Protein AF-A0A8T2AW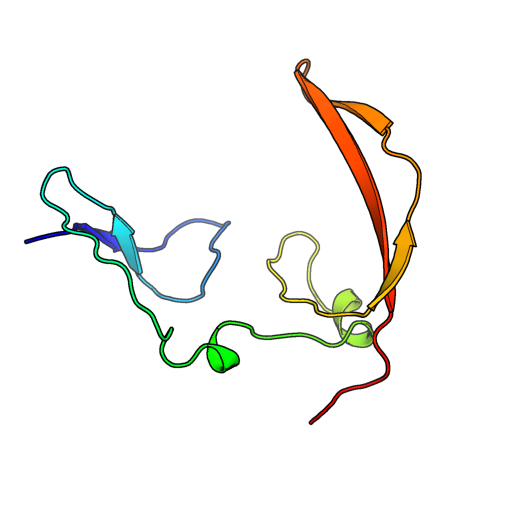P5-F1 (afdb_monomer_lite)

pLDDT: mean 87.0, std 10.98, range [41.44, 97.38]

Foldseek 3Di:
DQWDKDAPDDPDDPDPDRIDIGGDPNHDDDDDPDDPPPVVPFPEDDPVCPVVDDPDDDHDHDFDFPDKDDWDWDADPNRIDIDIDTDGDDDDDDD

Structure (mmCIF, N/CA/C/O backbone):
data_AF-A0A8T2AWP5-F1
#
_entry.id   AF-A0A8T2AWP5-F1
#
loop_
_atom_site.group_PDB
_atom_site.id
_atom_site.type_symbol
_atom_site.label_atom_id
_atom_site.label_alt_id
_atom_site.label_comp_id
_atom_site.label_asym_id
_atom_site.label_entity_id
_atom_site.label_seq_id
_atom_site.pdbx_PDB_ins_code
_atom_site.Cartn_x
_atom_site.Cartn_y
_atom_site.Cartn_z
_atom_site.occupancy
_atom_site.B_iso_or_equiv
_atom_site.auth_seq_id
_atom_site.auth_comp_id
_atom_site.auth_asym_id
_atom_site.auth_atom_id
_atom_site.pdbx_PDB_model_num
ATOM 1 N N . MET A 1 1 ? 23.391 10.648 -14.704 1.00 63.75 1 MET A N 1
ATOM 2 C CA . MET A 1 1 ? 22.356 9.638 -14.386 1.00 63.75 1 MET A CA 1
ATOM 3 C C . MET A 1 1 ? 21.362 10.296 -13.437 1.00 63.75 1 MET A C 1
ATOM 5 O O . MET A 1 1 ? 21.802 10.855 -12.440 1.00 63.75 1 MET A O 1
ATOM 9 N N . ASN A 1 2 ? 20.070 10.314 -13.773 1.00 87.06 2 ASN A N 1
ATOM 10 C CA . ASN A 1 2 ? 19.059 11.136 -13.082 1.00 87.06 2 ASN A CA 1
ATOM 11 C C . ASN A 1 2 ? 18.278 10.370 -12.006 1.00 87.06 2 ASN A C 1
ATOM 13 O O . ASN A 1 2 ? 17.235 10.832 -11.572 1.00 87.06 2 ASN A O 1
ATOM 17 N N . PHE A 1 3 ? 18.732 9.184 -11.613 1.00 94.88 3 PHE A N 1
ATOM 18 C CA . PHE A 1 3 ? 18.207 8.392 -10.501 1.00 94.88 3 PHE A CA 1
ATOM 19 C C . PHE A 1 3 ? 19.217 7.290 -10.166 1.00 94.88 3 PHE A C 1
ATOM 21 O O . PHE A 1 3 ? 20.151 7.046 -10.934 1.00 94.88 3 PHE A O 1
ATOM 28 N N . LYS A 1 4 ? 19.029 6.603 -9.037 1.00 94.56 4 LYS A N 1
ATOM 29 C CA . LYS A 1 4 ? 19.792 5.396 -8.692 1.00 94.56 4 LYS A CA 1
ATOM 30 C C . LYS A 1 4 ? 18.911 4.161 -8.785 1.00 94.56 4 LYS A C 1
ATOM 32 O O . LYS A 1 4 ? 17.749 4.198 -8.391 1.00 94.56 4 LYS A O 1
ATOM 37 N N . LEU A 1 5 ? 19.487 3.065 -9.265 1.00 93.88 5 LEU A N 1
ATOM 38 C CA . LEU A 1 5 ? 18.868 1.747 -9.235 1.00 93.88 5 LEU A CA 1
ATOM 39 C C . LEU A 1 5 ? 19.451 0.952 -8.069 1.00 93.88 5 LEU A C 1
ATOM 41 O O . LEU A 1 5 ? 20.644 1.041 -7.776 1.00 93.88 5 LEU A O 1
ATOM 45 N N . SER A 1 6 ? 18.630 0.161 -7.394 1.00 91.62 6 SER A N 1
ATOM 46 C CA . SER A 1 6 ? 19.125 -0.817 -6.428 1.00 91.62 6 SER A CA 1
ATOM 47 C C . SER A 1 6 ? 18.292 -2.086 -6.479 1.00 91.62 6 SER A C 1
ATOM 49 O O . SER A 1 6 ? 17.112 -2.020 -6.834 1.00 91.62 6 SER A O 1
ATOM 51 N N . PRO A 1 7 ? 18.865 -3.234 -6.097 1.00 92.69 7 PRO A N 1
ATOM 52 C CA . PRO A 1 7 ? 18.092 -4.454 -5.962 1.00 92.69 7 PRO A CA 1
ATOM 53 C C . PRO A 1 7 ? 16.918 -4.288 -4.987 1.00 92.69 7 PRO A C 1
ATOM 55 O O . PRO A 1 7 ? 17.014 -3.615 -3.953 1.00 92.69 7 PRO A O 1
ATOM 58 N N . ASN A 1 8 ? 15.798 -4.917 -5.319 1.00 90.38 8 ASN A N 1
ATOM 59 C CA . ASN A 1 8 ? 14.595 -4.944 -4.501 1.00 90.38 8 ASN A CA 1
ATOM 60 C C . ASN A 1 8 ? 14.615 -6.174 -3.576 1.00 90.38 8 ASN A C 1
ATOM 62 O O . ASN A 1 8 ? 13.952 -7.186 -3.825 1.00 90.38 8 ASN A O 1
ATOM 66 N N . PHE A 1 9 ? 15.435 -6.090 -2.526 1.00 83.50 9 PHE A N 1
ATOM 67 C CA . PHE A 1 9 ? 15.550 -7.104 -1.474 1.00 83.50 9 PHE A CA 1
ATOM 68 C C . PHE A 1 9 ? 14.636 -6.810 -0.273 1.00 83.50 9 PHE A C 1
ATOM 70 O O . PHE A 1 9 ? 14.159 -5.687 -0.102 1.00 83.50 9 PHE A O 1
ATOM 77 N N . GLY A 1 10 ? 14.452 -7.815 0.588 1.00 81.19 10 GLY A N 1
ATOM 78 C CA . GLY A 1 10 ? 13.685 -7.729 1.835 1.00 81.19 10 GLY A CA 1
ATOM 79 C C . GLY A 1 10 ? 12.312 -8.402 1.764 1.00 81.19 10 GLY A C 1
ATOM 80 O O . GLY A 1 10 ? 11.811 -8.717 0.686 1.00 81.19 10 GLY A O 1
ATOM 81 N N . SER A 1 11 ? 11.709 -8.627 2.935 1.00 77.00 11 SER A N 1
ATOM 82 C CA . SER A 1 11 ? 10.414 -9.316 3.069 1.00 77.00 11 SER A CA 1
ATOM 83 C C . SER A 1 11 ? 9.213 -8.436 2.711 1.00 77.00 11 SER A C 1
ATOM 85 O O . SER A 1 11 ? 8.140 -8.956 2.427 1.00 77.00 11 SER A O 1
ATOM 87 N N . TYR A 1 12 ? 9.389 -7.110 2.699 1.00 80.00 12 TYR A N 1
ATOM 88 C CA . TYR A 1 12 ? 8.340 -6.146 2.374 1.00 80.00 12 TYR A CA 1
ATOM 89 C C . TYR A 1 12 ? 8.643 -5.474 1.037 1.00 80.00 12 TYR A C 1
ATOM 91 O O . TYR A 1 12 ? 9.442 -4.540 0.967 1.00 80.00 12 TYR A O 1
ATOM 99 N N . ARG A 1 13 ? 8.015 -5.969 -0.031 1.00 82.88 13 ARG A N 1
ATOM 100 C CA . ARG A 1 13 ? 8.159 -5.434 -1.388 1.00 82.88 13 ARG A CA 1
ATOM 101 C C . ARG A 1 13 ? 6.780 -5.159 -1.963 1.00 82.88 13 ARG A C 1
ATOM 103 O O . ARG A 1 13 ? 5.972 -6.074 -2.058 1.00 82.88 13 ARG A O 1
ATOM 110 N N . ALA A 1 14 ? 6.543 -3.910 -2.351 1.00 74.94 14 ALA A N 1
ATOM 111 C CA . ALA A 1 14 ? 5.279 -3.495 -2.956 1.00 74.94 14 ALA A CA 1
ATOM 112 C C . ALA A 1 14 ? 5.092 -4.056 -4.377 1.00 74.94 14 ALA A C 1
ATOM 114 O O . ALA A 1 14 ? 3.970 -4.169 -4.848 1.00 74.94 14 ALA A O 1
ATOM 115 N N . THR A 1 15 ? 6.182 -4.416 -5.064 1.00 79.62 15 THR A N 1
ATOM 116 C CA . THR A 1 15 ? 6.140 -5.031 -6.396 1.00 79.62 15 THR A CA 1
ATOM 117 C C . THR A 1 15 ? 7.086 -6.226 -6.467 1.00 79.62 15 THR A C 1
ATOM 119 O O . THR A 1 15 ? 8.084 -6.296 -5.742 1.00 79.62 15 THR A O 1
ATOM 122 N N . GLY A 1 16 ? 6.794 -7.159 -7.377 1.00 81.38 16 GLY A N 1
ATOM 123 C CA . GLY A 1 16 ? 7.670 -8.294 -7.685 1.00 81.38 16 GLY A CA 1
ATOM 124 C C . GLY A 1 16 ? 8.903 -7.931 -8.522 1.00 81.38 16 GLY A C 1
ATOM 125 O O . GLY A 1 16 ? 9.710 -8.805 -8.819 1.00 81.38 16 GLY A O 1
ATOM 126 N N . HIS A 1 17 ? 9.064 -6.663 -8.916 1.00 87.81 17 HIS A N 1
ATOM 127 C CA . HIS A 1 17 ? 10.173 -6.234 -9.762 1.00 87.81 17 HIS A CA 1
ATOM 128 C C . HIS A 1 17 ? 11.511 -6.362 -9.020 1.00 87.81 17 HIS A C 1
ATOM 130 O O . HIS A 1 17 ? 11.620 -5.978 -7.855 1.00 87.81 17 HIS A O 1
ATOM 136 N N . SER A 1 18 ? 12.552 -6.855 -9.696 1.00 91.88 18 SER A N 1
ATOM 137 C CA . SER A 1 18 ? 13.863 -7.150 -9.089 1.00 91.88 18 SER A CA 1
ATOM 138 C C . SER A 1 18 ? 14.639 -5.915 -8.621 1.00 91.88 18 SER A C 1
ATOM 140 O O . SER A 1 18 ? 15.623 -6.044 -7.895 1.00 91.88 18 SER A O 1
ATOM 142 N N . PHE A 1 19 ? 14.201 -4.717 -9.010 1.00 92.50 19 PHE A N 1
ATOM 143 C CA . PHE A 1 19 ? 14.868 -3.451 -8.711 1.00 92.50 19 PHE A CA 1
ATOM 144 C C . PH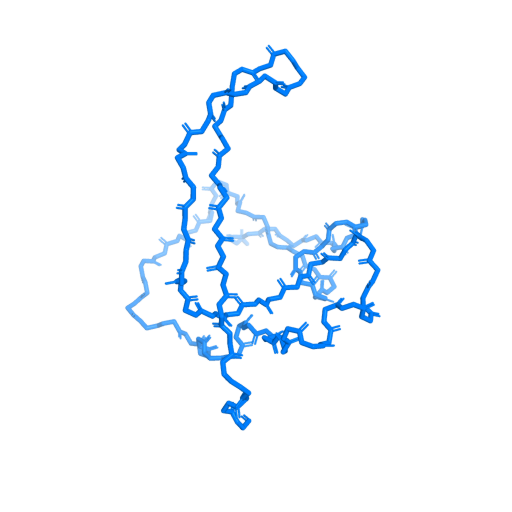E A 1 19 ? 13.891 -2.366 -8.269 1.00 92.50 19 PHE A C 1
ATOM 146 O O . PHE A 1 19 ? 12.726 -2.374 -8.664 1.00 92.50 19 PHE A O 1
ATOM 153 N N . LYS A 1 20 ? 14.405 -1.399 -7.511 1.00 91.94 20 LYS A N 1
ATOM 154 C CA . LYS A 1 20 ? 13.723 -0.165 -7.110 1.00 91.94 20 LYS A CA 1
ATOM 155 C C . LYS A 1 20 ? 14.553 1.059 -7.488 1.00 91.94 20 LYS A C 1
ATOM 157 O O . LYS A 1 20 ? 15.781 0.983 -7.565 1.00 91.94 20 LYS A O 1
ATOM 162 N N . ILE A 1 21 ? 13.866 2.175 -7.713 1.00 92.94 21 ILE A N 1
ATOM 163 C CA . ILE A 1 21 ? 14.471 3.458 -8.076 1.00 92.94 21 ILE A CA 1
ATOM 164 C C . ILE A 1 21 ? 14.538 4.355 -6.839 1.00 92.94 21 ILE A C 1
ATOM 166 O O . ILE A 1 21 ? 13.580 4.438 -6.074 1.00 92.94 21 ILE A O 1
ATOM 170 N N . PHE A 1 22 ? 15.659 5.052 -6.673 1.00 92.19 22 PHE A N 1
ATOM 171 C CA . PHE A 1 22 ? 15.825 6.127 -5.703 1.00 92.19 22 PHE A CA 1
ATOM 172 C C . PHE A 1 22 ? 16.004 7.456 -6.425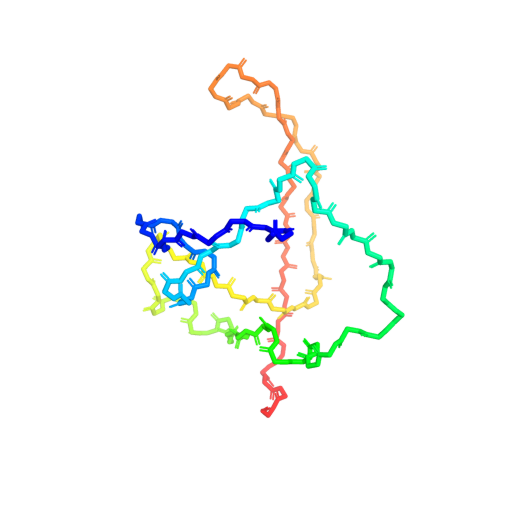 1.00 92.19 22 PHE A C 1
ATOM 174 O O . PHE A 1 22 ? 16.851 7.575 -7.318 1.00 92.19 22 PHE A O 1
ATOM 181 N N . LEU A 1 23 ? 15.235 8.458 -6.000 1.00 95.06 23 LEU A N 1
ATOM 182 C CA . LEU A 1 23 ? 15.428 9.829 -6.450 1.00 95.06 23 LEU A CA 1
ATOM 183 C C . LEU A 1 23 ? 16.713 10.381 -5.821 1.00 95.06 23 LEU A C 1
ATOM 185 O O . LEU A 1 23 ? 16.981 10.194 -4.634 1.00 95.06 23 LEU A O 1
ATOM 189 N N . THR A 1 24 ? 17.526 11.032 -6.639 1.00 94.06 24 THR A N 1
ATOM 190 C CA . THR A 1 24 ? 18.713 11.779 -6.237 1.00 94.06 24 THR A CA 1
ATOM 191 C C . THR A 1 24 ? 18.417 13.271 -6.295 1.00 94.06 24 THR A C 1
ATOM 193 O O . THR A 1 24 ? 17.424 13.698 -6.876 1.00 94.06 24 THR A O 1
ATOM 196 N N . TRP A 1 25 ? 19.314 14.087 -5.743 1.00 93.12 25 TRP A N 1
ATOM 197 C CA . TRP A 1 25 ? 19.218 15.549 -5.844 1.00 93.12 25 TRP A CA 1
ATOM 198 C C . TRP A 1 25 ? 19.152 16.046 -7.303 1.00 93.12 25 TRP A C 1
ATOM 200 O O . TRP A 1 25 ? 18.590 17.098 -7.573 1.00 93.12 25 TRP A O 1
ATOM 210 N N . SER A 1 26 ? 19.708 15.276 -8.243 1.00 94.75 26 SER A N 1
ATOM 211 C CA . SER A 1 26 ? 19.692 15.541 -9.685 1.00 94.75 26 SER A CA 1
ATOM 212 C C . SER A 1 26 ? 18.490 14.938 -10.428 1.00 94.75 26 SER A C 1
ATOM 214 O O . SER A 1 26 ? 18.425 15.029 -11.655 1.00 94.75 26 SER A O 1
ATOM 216 N N . THR A 1 27 ? 17.561 14.269 -9.735 1.00 96.44 27 THR A N 1
ATOM 217 C CA . THR A 1 27 ? 16.379 13.696 -10.383 1.00 96.44 27 THR A CA 1
ATOM 218 C C . THR A 1 27 ? 15.396 14.787 -10.774 1.00 96.44 27 THR A C 1
ATOM 220 O O . THR A 1 27 ? 14.944 15.565 -9.941 1.00 96.44 27 THR A O 1
ATOM 223 N N . ILE A 1 28 ? 15.019 14.799 -12.051 1.00 93.62 28 ILE A N 1
ATOM 224 C CA . ILE A 1 28 ? 14.005 15.700 -12.592 1.00 93.62 28 ILE A CA 1
ATOM 225 C C . ILE A 1 28 ? 12.680 14.942 -12.660 1.00 93.62 28 ILE A C 1
ATOM 227 O O . ILE A 1 28 ? 12.599 13.891 -13.296 1.00 93.62 28 ILE A O 1
ATOM 231 N N . VAL A 1 29 ? 11.645 15.496 -12.035 1.00 92.62 29 VAL A N 1
ATOM 232 C CA . VAL A 1 29 ? 10.270 14.986 -12.081 1.00 92.62 29 VAL A CA 1
ATOM 233 C C . VAL A 1 29 ? 9.413 16.002 -12.827 1.00 92.62 29 VAL A C 1
ATOM 235 O O . VAL A 1 29 ? 9.551 17.205 -12.610 1.00 92.62 29 VAL A O 1
ATOM 238 N N . LYS A 1 30 ? 8.545 15.530 -13.724 1.00 91.81 30 LYS A N 1
ATOM 239 C CA . LYS A 1 30 ? 7.593 16.366 -14.462 1.00 91.81 30 LYS A CA 1
ATOM 240 C C . LYS A 1 30 ? 6.174 15.832 -14.263 1.00 91.81 30 LYS A C 1
ATOM 242 O O . LYS A 1 30 ? 6.024 14.613 -14.152 1.00 91.81 30 LYS A O 1
ATOM 247 N N . PRO A 1 31 ? 5.154 16.705 -14.242 1.00 91.06 31 PRO A N 1
ATOM 248 C CA . PRO A 1 31 ? 3.764 16.276 -14.321 1.00 91.06 31 PRO A CA 1
ATOM 249 C C . PRO A 1 31 ? 3.522 15.423 -15.568 1.00 91.06 31 PRO A C 1
ATOM 251 O O . PRO A 1 31 ? 4.175 15.604 -16.598 1.00 91.06 31 PRO A O 1
ATOM 254 N N . CYS A 1 32 ? 2.592 14.484 -15.458 1.00 86.69 32 CYS A N 1
ATOM 255 C CA . CYS A 1 32 ? 2.191 13.597 -16.537 1.00 86.69 32 CYS A 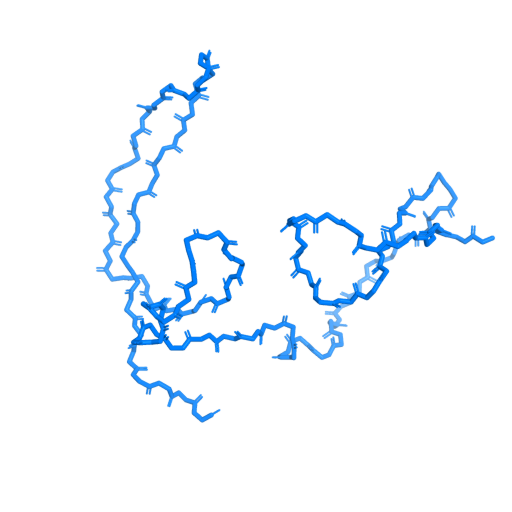CA 1
ATOM 256 C C . CYS A 1 32 ? 0.665 13.523 -16.512 1.00 86.69 32 CYS A C 1
ATOM 258 O O . CYS A 1 32 ? 0.102 13.079 -15.514 1.00 86.69 32 CYS A O 1
ATOM 260 N N . GLU A 1 33 ? 0.029 14.012 -17.578 1.00 87.62 33 GLU A N 1
ATOM 261 C CA . GLU A 1 33 ? -1.435 14.105 -17.681 1.00 87.62 33 GLU A CA 1
ATOM 262 C C . GLU A 1 33 ? -2.086 12.722 -17.771 1.00 87.62 33 GLU A C 1
ATOM 264 O O . GLU A 1 33 ? -3.109 12.464 -17.144 1.00 87.62 33 GLU A O 1
ATOM 269 N N . GLU A 1 34 ? -1.459 11.804 -18.511 1.00 86.25 34 GLU A N 1
ATOM 270 C CA . GLU A 1 34 ? -1.946 10.441 -18.666 1.00 86.25 34 GLU A CA 1
ATOM 271 C C . GLU A 1 34 ? -0.918 9.445 -18.157 1.00 86.25 34 GLU A C 1
ATOM 273 O O . GLU A 1 34 ? 0.213 9.359 -18.633 1.00 86.25 34 GLU A O 1
ATOM 278 N N . ILE A 1 35 ? -1.347 8.653 -17.186 1.00 79.69 35 ILE A N 1
ATOM 279 C CA . ILE A 1 35 ? -0.546 7.589 -16.620 1.00 79.69 35 ILE A CA 1
ATOM 280 C C . ILE A 1 35 ? -0.592 6.374 -17.564 1.00 79.69 35 ILE A C 1
ATOM 282 O O . ILE A 1 35 ? -1.637 5.721 -17.646 1.00 79.69 35 ILE A O 1
ATOM 286 N N . PRO A 1 36 ? 0.526 5.978 -18.205 1.00 80.44 36 PRO A N 1
ATOM 287 C CA . PRO A 1 36 ? 0.520 4.827 -19.098 1.00 80.44 36 PRO A CA 1
ATOM 288 C C . PRO A 1 36 ? 0.149 3.553 -18.338 1.00 80.44 36 PRO A C 1
ATOM 290 O O . PRO A 1 36 ? 0.627 3.327 -17.217 1.00 80.44 36 PRO A O 1
ATOM 293 N N . ASN A 1 37 ? -0.661 2.701 -18.970 1.00 78.81 37 ASN A N 1
ATOM 294 C CA . ASN A 1 37 ? -1.047 1.384 -18.456 1.00 78.81 37 ASN A CA 1
ATOM 295 C C . ASN A 1 37 ? -1.679 1.423 -17.055 1.00 78.81 37 ASN A C 1
ATOM 297 O O . ASN A 1 37 ? -1.446 0.524 -16.248 1.00 78.81 37 ASN A O 1
ATOM 301 N N . HIS A 1 38 ? -2.460 2.462 -16.745 1.00 71.31 38 HIS A N 1
ATOM 302 C CA . HIS A 1 38 ? -3.093 2.630 -15.434 1.00 71.31 38 HIS A CA 1
ATOM 303 C C . HIS A 1 38 ? -3.867 1.380 -14.974 1.00 71.31 38 HIS A C 1
ATOM 305 O O . HIS A 1 38 ? -3.765 0.986 -13.814 1.00 71.31 38 HIS A O 1
ATOM 311 N N . SER A 1 39 ? -4.565 0.708 -15.894 1.00 69.81 39 SER A N 1
ATOM 312 C CA . SER A 1 39 ? -5.309 -0.530 -15.629 1.00 69.81 39 SER A CA 1
ATOM 313 C C . SER A 1 39 ? -4.431 -1.740 -15.280 1.00 69.81 39 SER A C 1
ATOM 315 O O . SER A 1 39 ? -4.899 -2.626 -14.578 1.00 69.81 39 SER A O 1
ATOM 317 N N . LEU A 1 40 ? -3.162 -1.779 -15.706 1.00 71.88 40 LEU A N 1
ATOM 318 C CA . LEU A 1 40 ? -2.237 -2.892 -15.433 1.00 71.88 40 LEU A CA 1
ATOM 319 C C . LEU A 1 40 ? -1.486 -2.744 -14.100 1.00 71.88 40 LEU A C 1
ATOM 321 O O . LEU A 1 40 ? -0.666 -3.592 -13.754 1.00 71.88 40 LEU A O 1
ATOM 325 N N . ARG A 1 41 ? -1.706 -1.648 -13.364 1.00 78.62 41 ARG A N 1
ATOM 326 C CA . ARG A 1 41 ? -0.961 -1.348 -12.129 1.00 78.62 41 ARG A CA 1
ATOM 327 C C . ARG A 1 41 ? -1.405 -2.167 -10.933 1.00 78.62 41 ARG A C 1
ATOM 329 O O . ARG A 1 41 ? -0.601 -2.376 -10.031 1.00 78.62 41 ARG A O 1
ATOM 336 N N . PHE A 1 42 ? -2.663 -2.583 -10.934 1.00 83.62 42 PHE A N 1
ATOM 337 C CA . PHE A 1 42 ? -3.265 -3.309 -9.833 1.00 83.62 42 PHE A CA 1
ATOM 338 C C . PHE A 1 42 ? -3.544 -4.738 -10.261 1.00 83.62 42 PHE A C 1
ATOM 340 O O . PHE A 1 42 ? -4.101 -4.988 -11.328 1.00 83.62 42 PHE A O 1
ATOM 347 N N . SER A 1 43 ? -3.171 -5.679 -9.406 1.00 85.62 43 SER A N 1
ATOM 348 C CA . SER A 1 43 ? -3.523 -7.088 -9.554 1.00 85.62 43 SER A CA 1
ATOM 349 C C . SER A 1 43 ? -4.642 -7.409 -8.577 1.00 85.62 43 SER A C 1
ATOM 351 O O . SER A 1 43 ? -4.426 -8.090 -7.573 1.00 85.62 43 SER A O 1
ATOM 353 N N . PHE A 1 44 ? -5.829 -6.854 -8.846 1.00 87.88 44 PHE A N 1
ATOM 354 C CA . PHE A 1 44 ? -6.969 -6.991 -7.946 1.00 87.88 44 PHE A CA 1
ATOM 355 C C . PHE A 1 44 ? -7.334 -8.455 -7.738 1.00 87.88 44 PHE A C 1
ATOM 357 O O . PHE A 1 44 ? -7.498 -9.218 -8.693 1.00 87.88 44 PHE A O 1
ATOM 364 N N . ILE A 1 45 ? -7.508 -8.830 -6.475 1.00 88.25 45 ILE A N 1
ATOM 365 C CA . ILE A 1 45 ? -7.994 -10.154 -6.117 1.00 88.25 45 ILE A CA 1
ATOM 366 C C . ILE A 1 45 ? -9.444 -10.097 -5.617 1.00 88.25 45 ILE A C 1
ATOM 368 O O . ILE A 1 45 ? -9.814 -9.208 -4.844 1.00 88.25 45 ILE A O 1
ATOM 372 N N . PRO A 1 46 ? -10.276 -11.069 -6.017 1.00 87.38 46 PRO A N 1
ATOM 373 C CA . PRO A 1 46 ? -11.594 -11.269 -5.432 1.00 87.38 46 PRO A CA 1
ATOM 374 C C . PRO A 1 46 ? -11.535 -11.544 -3.923 1.00 87.38 46 PRO A C 1
ATOM 376 O O . PRO A 1 46 ? -10.622 -12.217 -3.433 1.00 87.38 46 PRO A O 1
ATOM 379 N N . PHE A 1 47 ? -12.539 -11.071 -3.178 1.00 88.94 47 PHE A N 1
ATOM 380 C CA . PHE A 1 47 ? -12.552 -11.188 -1.714 1.00 88.94 47 PHE A CA 1
ATOM 381 C C . PHE A 1 47 ? -12.638 -12.642 -1.230 1.00 88.94 47 PHE A C 1
ATOM 383 O O . PHE A 1 47 ? -12.056 -12.985 -0.203 1.00 88.94 47 PHE A O 1
ATOM 390 N N . ASP A 1 48 ? -13.282 -13.528 -1.992 1.00 87.06 48 ASP A N 1
ATOM 391 C CA . ASP A 1 48 ? -13.350 -14.968 -1.710 1.00 87.06 48 ASP A CA 1
ATOM 392 C C . ASP A 1 48 ? -11.985 -15.670 -1.824 1.00 87.06 48 ASP A C 1
ATOM 394 O O . ASP A 1 48 ? -11.792 -16.758 -1.275 1.00 87.06 48 ASP A O 1
ATOM 398 N N . LYS A 1 49 ? -11.007 -15.041 -2.488 1.00 87.00 49 LYS A N 1
ATOM 399 C CA . LYS A 1 49 ? -9.629 -15.537 -2.572 1.00 87.00 49 LYS A CA 1
ATOM 400 C C . LYS A 1 49 ? -8.717 -15.000 -1.468 1.00 87.00 49 LYS A C 1
ATOM 402 O O . LYS A 1 49 ? -7.655 -15.586 -1.274 1.00 87.00 49 LYS A O 1
ATOM 407 N N . LEU A 1 50 ? -9.120 -13.981 -0.697 1.00 86.12 50 LEU A N 1
ATOM 408 C CA . LEU A 1 50 ? -8.286 -13.382 0.363 1.00 86.12 50 LEU A CA 1
ATOM 409 C C . LEU A 1 50 ? -7.791 -14.417 1.381 1.00 86.12 50 LEU A C 1
ATOM 411 O O . LEU A 1 50 ? -6.616 -14.420 1.737 1.00 86.12 50 LEU A O 1
ATOM 415 N N . GLN A 1 51 ? -8.662 -15.347 1.782 1.00 80.50 51 GLN A N 1
ATOM 416 C CA . GLN A 1 51 ? -8.358 -16.391 2.773 1.00 80.50 51 GLN A CA 1
ATOM 417 C C . GLN A 1 51 ? -7.280 -17.388 2.315 1.00 80.50 51 GLN A C 1
ATOM 419 O O . GLN A 1 51 ? -6.746 -18.136 3.128 1.00 80.50 51 GLN A O 1
ATOM 424 N N . ARG A 1 52 ? -6.954 -17.426 1.016 1.00 84.19 52 ARG A N 1
ATOM 425 C CA . ARG A 1 52 ? -5.926 -18.322 0.460 1.00 84.19 52 ARG 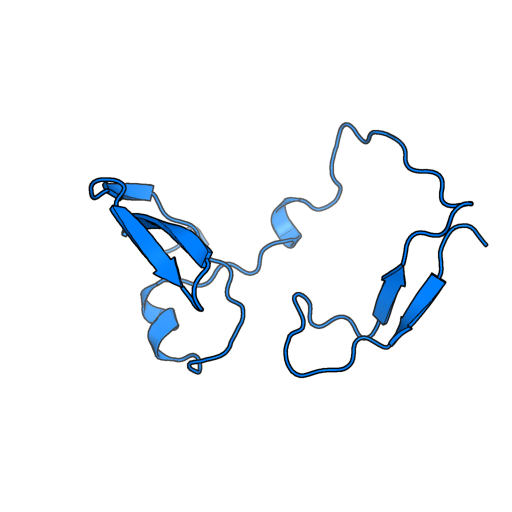A CA 1
ATOM 426 C C . ARG A 1 52 ? -4.514 -17.746 0.575 1.00 84.19 52 ARG A C 1
ATOM 428 O O . ARG A 1 52 ? -3.550 -18.458 0.308 1.00 84.19 52 ARG A O 1
ATOM 435 N N . HIS A 1 53 ? -4.384 -16.471 0.939 1.00 82.56 53 HIS A N 1
ATOM 436 C CA . HIS A 1 53 ? -3.100 -15.797 1.079 1.00 82.56 53 HIS A CA 1
ATOM 437 C C . HIS A 1 53 ? -2.597 -15.820 2.531 1.00 82.56 53 HIS A C 1
ATOM 439 O O . HIS A 1 53 ? -3.366 -15.928 3.483 1.00 82.56 53 HIS A O 1
ATOM 445 N N . GLY A 1 54 ? -1.275 -15.725 2.707 1.00 80.12 54 GLY A N 1
ATOM 446 C CA . GLY A 1 54 ? -0.651 -15.680 4.031 1.00 80.12 54 GLY A CA 1
ATOM 447 C C . GLY A 1 54 ? -0.935 -14.379 4.794 1.00 80.12 54 GLY A C 1
ATOM 448 O O . GLY A 1 54 ? -1.368 -13.383 4.229 1.00 80.12 54 GLY A O 1
ATOM 449 N N . LYS A 1 55 ? -0.622 -14.354 6.093 1.00 78.69 55 LYS A N 1
ATOM 450 C CA . LYS A 1 55 ? -0.889 -13.202 6.980 1.00 78.69 55 LYS A CA 1
ATOM 451 C C . LYS A 1 55 ? -0.097 -11.927 6.636 1.00 78.69 55 LYS A C 1
ATOM 453 O O . LYS A 1 55 ? -0.508 -10.836 7.016 1.00 78.69 55 LYS A O 1
ATOM 458 N N . TYR A 1 56 ? 1.041 -12.058 5.955 1.00 82.38 56 TYR A N 1
ATOM 459 C CA . TYR A 1 56 ? 1.985 -10.963 5.700 1.00 82.38 56 TYR A CA 1
ATOM 460 C C . TYR A 1 56 ? 2.267 -10.813 4.204 1.00 82.38 56 TYR A C 1
ATOM 462 O O . TYR A 1 56 ? 3.393 -11.011 3.751 1.00 82.38 56 TYR A O 1
ATOM 470 N N . VAL A 1 57 ? 1.228 -10.503 3.430 1.00 83.75 57 VAL A N 1
ATOM 471 C CA . VAL A 1 57 ? 1.340 -10.241 1.989 1.00 83.75 57 VAL A CA 1
ATOM 472 C C . VAL A 1 57 ? 0.723 -8.893 1.625 1.00 83.75 57 VAL A C 1
ATOM 474 O O . VAL A 1 57 ? -0.152 -8.392 2.329 1.00 83.75 57 VAL A O 1
ATOM 477 N N . PHE A 1 58 ? 1.174 -8.321 0.510 1.00 86.62 58 PHE A N 1
ATOM 478 C CA . PHE A 1 58 ? 0.517 -7.182 -0.126 1.00 86.62 58 PHE A CA 1
ATOM 479 C C . PHE A 1 58 ? -0.494 -7.695 -1.145 1.00 86.62 58 PHE A C 1
ATOM 481 O O . PHE A 1 58 ? -0.162 -8.578 -1.936 1.00 86.62 58 PHE A O 1
ATOM 488 N N . LEU A 1 59 ? -1.713 -7.161 -1.098 1.00 87.81 59 LEU A N 1
ATOM 489 C CA . LEU A 1 59 ? -2.827 -7.549 -1.957 1.00 87.81 59 LEU A CA 1
ATOM 490 C C . LEU A 1 59 ? -3.536 -6.286 -2.432 1.00 87.81 59 LEU A C 1
ATOM 492 O O . LEU A 1 59 ? -3.787 -5.388 -1.628 1.00 87.81 59 LEU A O 1
ATOM 496 N N . ASP A 1 60 ? -3.904 -6.263 -3.707 1.00 89.00 60 ASP A N 1
ATOM 497 C CA . ASP A 1 60 ? -4.753 -5.214 -4.252 1.00 89.00 60 ASP A CA 1
ATOM 498 C C . ASP A 1 60 ? -6.212 -5.662 -4.149 1.00 89.00 60 ASP A C 1
ATOM 500 O O . ASP A 1 60 ? -6.588 -6.741 -4.613 1.00 89.00 60 ASP A O 1
ATOM 504 N N . VAL A 1 61 ? -7.049 -4.827 -3.540 1.00 90.25 61 VAL A N 1
ATOM 505 C CA . VAL A 1 61 ? -8.488 -5.064 -3.397 1.00 90.25 61 VAL A CA 1
ATOM 506 C C . VAL A 1 61 ? -9.260 -3.833 -3.843 1.00 90.25 61 VAL A C 1
ATOM 508 O O . VAL A 1 61 ? -8.837 -2.704 -3.606 1.00 90.25 61 VAL A O 1
ATOM 511 N N . ILE A 1 62 ? -10.405 -4.057 -4.480 1.00 90.44 62 ILE A N 1
ATOM 512 C CA . ILE A 1 62 ? -11.342 -3.003 -4.858 1.00 90.44 62 ILE A CA 1
ATOM 513 C C . ILE A 1 62 ? -12.758 -3.448 -4.513 1.00 90.44 62 ILE A C 1
ATOM 515 O O . ILE A 1 62 ? -13.124 -4.607 -4.705 1.00 90.44 62 ILE A O 1
ATOM 519 N N . GLY A 1 63 ? -13.547 -2.533 -3.969 1.00 91.44 63 GLY A N 1
ATOM 520 C CA . GLY A 1 63 ? -14.921 -2.792 -3.577 1.00 91.44 63 GLY A CA 1
ATOM 521 C C . GLY A 1 63 ? -15.636 -1.502 -3.214 1.00 91.44 63 GLY A C 1
ATOM 522 O O . GLY A 1 63 ? -15.006 -0.475 -2.960 1.00 91.44 63 GLY A O 1
ATOM 523 N N . GLU A 1 64 ? -16.955 -1.574 -3.203 1.00 93.81 64 GLU A N 1
ATOM 524 C CA . GLU A 1 64 ? -17.829 -0.506 -2.748 1.00 93.81 64 GLU A CA 1
ATOM 525 C C . GLU A 1 64 ? -17.783 -0.408 -1.221 1.00 93.81 64 GLU A C 1
ATOM 527 O O . GLU A 1 64 ? -17.785 -1.425 -0.525 1.00 93.81 64 GLU A O 1
ATOM 532 N N . ILE A 1 65 ? -17.751 0.813 -0.688 1.00 95.50 65 ILE A N 1
ATOM 533 C CA . ILE A 1 65 ? -17.885 1.036 0.752 1.00 95.50 65 ILE A CA 1
ATOM 534 C C . ILE A 1 65 ? -19.359 0.877 1.120 1.00 95.50 65 ILE A C 1
ATOM 536 O O . ILE A 1 65 ? -20.181 1.704 0.743 1.00 95.50 65 ILE A O 1
ATOM 540 N N . VAL A 1 66 ? -19.676 -0.158 1.894 1.00 96.56 66 VAL A N 1
ATOM 541 C CA . VAL A 1 66 ? -21.054 -0.458 2.336 1.00 96.56 66 VAL A CA 1
ATOM 542 C C . VAL A 1 66 ? -21.291 -0.167 3.813 1.00 96.56 66 VAL A C 1
ATOM 544 O O . VAL A 1 66 ? -22.419 -0.215 4.293 1.00 96.56 66 VAL A O 1
ATOM 547 N N . GLY A 1 67 ? -20.228 0.143 4.548 1.00 96.75 67 GLY A N 1
ATOM 548 C CA . GLY A 1 67 ? -20.304 0.461 5.963 1.00 96.75 67 GLY A CA 1
ATOM 549 C C . GLY A 1 67 ? -19.014 1.089 6.459 1.00 96.75 67 GLY A C 1
ATOM 550 O O . GLY A 1 67 ? -17.927 0.816 5.948 1.00 96.75 67 GLY A O 1
ATOM 551 N N . MET A 1 68 ? -19.132 1.938 7.471 1.00 97.00 68 MET A N 1
ATOM 552 C CA . MET A 1 68 ? -18.006 2.614 8.098 1.00 97.00 68 MET A CA 1
ATOM 553 C C . MET A 1 68 ? -18.337 2.865 9.566 1.00 97.00 68 MET A C 1
ATOM 555 O O . MET A 1 68 ? -19.448 3.278 9.885 1.00 97.00 68 MET A O 1
ATOM 559 N N . ASN A 1 69 ? -17.376 2.610 10.449 1.00 95.88 69 ASN A N 1
ATOM 560 C CA . ASN A 1 69 ? -17.508 2.935 11.867 1.00 95.88 69 ASN A CA 1
ATOM 561 C C . ASN A 1 69 ? -16.975 4.342 12.153 1.00 95.88 69 ASN A C 1
ATOM 563 O O . ASN A 1 69 ? -16.219 4.900 11.358 1.00 95.88 69 ASN A O 1
ATOM 567 N N . ASP A 1 70 ? -17.273 4.861 13.341 1.00 96.56 70 ASP A N 1
ATOM 568 C CA . ASP A 1 70 ? -16.680 6.109 13.811 1.00 96.56 70 ASP A CA 1
ATOM 569 C C . ASP A 1 70 ? -15.151 6.025 13.903 1.00 96.56 70 ASP A C 1
ATOM 571 O O . ASP A 1 70 ? -14.563 4.982 14.224 1.00 96.56 70 ASP A O 1
ATOM 575 N N . LEU A 1 71 ? -14.513 7.166 13.646 1.00 96.94 71 LEU A N 1
ATOM 576 C CA . LEU A 1 71 ? -13.078 7.351 13.797 1.00 96.94 71 LEU A CA 1
ATOM 577 C C . LEU A 1 71 ? -12.696 7.250 15.276 1.00 96.94 71 LEU A C 1
ATOM 579 O O . LEU A 1 71 ? -13.175 8.023 16.103 1.00 96.94 71 LEU A O 1
ATOM 583 N N . LYS A 1 72 ? -11.802 6.320 15.607 1.00 97.38 72 LYS A N 1
ATOM 584 C CA . LYS A 1 72 ? -11.320 6.119 16.979 1.00 97.38 72 LYS A CA 1
ATOM 585 C C . LYS A 1 72 ? -9.911 6.661 17.134 1.00 97.38 72 LYS A C 1
ATOM 587 O O . LYS A 1 72 ? -9.043 6.362 16.315 1.00 97.38 72 LYS A O 1
ATOM 592 N N . GLU A 1 73 ? -9.661 7.397 18.207 1.00 97.12 73 GLU A N 1
ATOM 593 C CA . GLU A 1 73 ? -8.299 7.711 18.635 1.00 97.12 73 GLU A CA 1
ATOM 594 C C . GLU A 1 73 ? -7.718 6.518 19.396 1.00 97.12 73 GLU A C 1
ATOM 596 O O . GLU A 1 73 ? -8.362 5.946 20.276 1.00 97.12 73 GLU A O 1
ATOM 601 N N . ILE A 1 74 ? -6.513 6.103 19.018 1.00 96.44 74 ILE A N 1
ATOM 602 C CA . ILE A 1 74 ? -5.801 4.971 19.612 1.00 96.44 74 ILE A CA 1
ATOM 603 C C . ILE A 1 74 ? -4.336 5.338 19.840 1.00 96.44 74 ILE A C 1
ATOM 605 O O . ILE A 1 74 ? -3.802 6.227 19.182 1.00 96.44 74 ILE A O 1
ATOM 609 N N . THR A 1 75 ? -3.656 4.605 20.716 1.00 97.12 75 THR A N 1
ATOM 610 C CA . THR A 1 75 ? -2.211 4.748 20.927 1.00 97.12 75 THR A CA 1
ATOM 611 C C . THR A 1 75 ? -1.501 3.497 20.425 1.00 97.12 75 THR A C 1
ATOM 613 O O . THR A 1 75 ? -1.737 2.402 20.932 1.00 97.12 75 THR A O 1
ATOM 616 N N . ILE A 1 76 ? -0.608 3.644 19.444 1.00 94.50 76 ILE A N 1
ATOM 617 C CA . ILE A 1 76 ? 0.235 2.554 18.932 1.00 94.50 76 ILE A CA 1
ATOM 618 C C . ILE A 1 76 ? 1.685 2.887 19.269 1.00 94.50 76 ILE A C 1
ATOM 620 O O . ILE A 1 76 ? 2.195 3.918 18.844 1.00 94.50 76 ILE A O 1
ATOM 624 N N . ARG A 1 77 ? 2.370 2.010 20.019 1.00 93.31 77 ARG A N 1
ATOM 625 C CA . ARG A 1 77 ? 3.786 2.195 20.411 1.00 93.31 77 ARG A CA 1
ATOM 626 C C . ARG A 1 77 ? 4.060 3.582 21.023 1.00 93.31 77 ARG A C 1
ATOM 628 O O . ARG A 1 77 ? 5.027 4.240 20.658 1.00 93.31 77 ARG A O 1
ATOM 635 N N . ASN A 1 78 ? 3.194 4.018 21.939 1.00 93.81 78 ASN A N 1
ATOM 636 C CA . ASN A 1 78 ? 3.240 5.327 22.611 1.00 93.81 78 ASN A CA 1
ATOM 637 C C . ASN A 1 78 ? 3.051 6.551 21.695 1.00 93.81 78 ASN A C 1
ATOM 639 O O . ASN A 1 78 ? 3.283 7.673 22.136 1.00 93.81 78 ASN A O 1
ATOM 643 N N . ALA A 1 79 ? 2.597 6.362 20.453 1.00 95.88 79 ALA A N 1
ATOM 644 C CA . ALA A 1 79 ? 2.241 7.450 19.550 1.00 95.88 79 ALA A CA 1
ATOM 645 C C . ALA A 1 79 ? 0.713 7.522 19.358 1.00 95.88 79 ALA A C 1
ATOM 647 O O . ALA A 1 79 ? 0.088 6.482 19.110 1.00 95.88 79 ALA A O 1
ATOM 648 N N . PRO A 1 80 ? 0.100 8.719 19.445 1.00 95.62 80 PRO A N 1
ATOM 649 C CA . PRO A 1 80 ? -1.311 8.901 19.123 1.00 95.62 80 PRO A CA 1
ATOM 650 C C . PRO A 1 80 ? -1.559 8.610 17.637 1.00 95.62 80 PRO A C 1
ATOM 652 O O . PRO A 1 80 ? -0.745 8.921 16.768 1.00 95.62 80 PRO A O 1
ATOM 655 N N . SER A 1 81 ? -2.672 7.955 17.338 1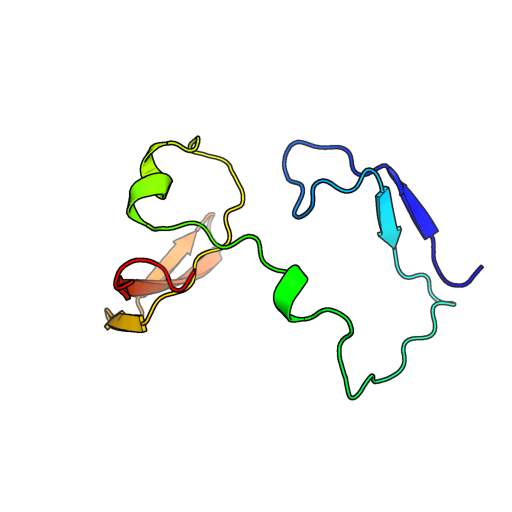.00 97.00 81 SER A N 1
ATOM 656 C CA . SER A 1 81 ? -3.044 7.472 16.008 1.00 97.00 81 SER A CA 1
ATOM 657 C C . SER A 1 81 ? -4.564 7.435 15.860 1.00 97.00 81 SER A C 1
ATOM 659 O O . SER A 1 81 ? -5.302 7.524 16.839 1.00 97.00 81 SER A O 1
ATOM 661 N N . LYS A 1 82 ? -5.043 7.301 14.622 1.00 96.31 82 LYS A N 1
ATOM 662 C CA . LYS A 1 82 ? -6.473 7.236 14.306 1.00 96.31 82 LYS A CA 1
ATOM 663 C C . LYS A 1 82 ? -6.796 5.927 13.594 1.00 96.31 82 LYS A C 1
ATOM 665 O O . LYS A 1 82 ? -6.071 5.528 12.687 1.00 96.31 82 LYS A O 1
ATOM 670 N N . LEU A 1 83 ? -7.877 5.273 14.007 1.00 96.19 83 LEU A N 1
ATOM 671 C CA . LEU A 1 83 ? -8.376 4.031 13.429 1.00 96.19 83 LEU A CA 1
ATOM 672 C C . LEU A 1 83 ? -9.754 4.260 12.814 1.00 96.19 83 LEU A C 1
ATOM 674 O O . LEU A 1 83 ? -10.688 4.658 13.509 1.00 96.19 83 LEU A O 1
ATOM 678 N N . LEU A 1 84 ? -9.878 3.939 11.529 1.00 96.62 84 LEU A N 1
ATOM 679 C CA . LEU A 1 84 ? -11.138 3.912 10.798 1.00 96.62 84 LEU A CA 1
ATOM 680 C C . LEU A 1 84 ? -11.374 2.491 10.291 1.00 96.62 84 LEU A C 1
ATOM 682 O O . LEU A 1 84 ? -10.522 1.935 9.601 1.00 96.62 84 LEU A O 1
ATOM 686 N N . ASN A 1 85 ? -12.518 1.905 10.639 1.00 96.75 85 ASN A N 1
ATOM 687 C CA . ASN A 1 85 ? -12.915 0.601 10.112 1.00 96.75 85 ASN A CA 1
ATOM 688 C C . ASN A 1 85 ? -13.929 0.806 8.993 1.00 96.75 85 ASN A C 1
ATOM 690 O O . ASN A 1 85 ? -14.951 1.459 9.203 1.00 96.75 85 ASN A O 1
ATOM 694 N N . VAL A 1 86 ? -13.643 0.221 7.835 1.00 96.81 86 VAL A N 1
ATOM 695 C CA . VAL A 1 86 ? -14.472 0.299 6.632 1.00 96.81 86 VAL A CA 1
ATOM 696 C C . VAL A 1 86 ? -14.845 -1.118 6.210 1.00 96.81 86 VAL A C 1
ATOM 698 O O . VAL A 1 86 ? -14.011 -2.023 6.253 1.00 96.81 86 VAL A O 1
ATOM 701 N N . GLN A 1 87 ? -16.099 -1.310 5.819 1.00 95.44 87 GLN A N 1
ATOM 702 C CA . GLN A 1 87 ? -16.600 -2.542 5.229 1.00 95.44 87 GLN A CA 1
ATOM 703 C C . GLN A 1 87 ? -16.680 -2.361 3.719 1.00 95.44 87 GLN A C 1
ATOM 705 O O . GLN A 1 87 ? -17.342 -1.445 3.227 1.00 95.44 87 GLN A O 1
ATOM 710 N N . LEU A 1 88 ? -15.995 -3.245 3.001 1.00 94.06 88 LEU A N 1
ATOM 711 C CA . LEU A 1 88 ? -16.015 -3.282 1.548 1.00 94.06 88 LEU A CA 1
ATOM 712 C C . LEU A 1 88 ? -16.901 -4.432 1.077 1.00 94.06 88 LEU A C 1
ATOM 714 O O . LEU A 1 88 ? -16.829 -5.540 1.612 1.00 94.06 88 LEU A O 1
ATOM 718 N N . PHE A 1 89 ? -17.679 -4.180 0.033 1.00 91.00 89 PHE A N 1
ATOM 719 C CA . PHE A 1 89 ? -18.417 -5.187 -0.712 1.00 91.00 89 PHE A CA 1
ATOM 720 C C . PHE A 1 89 ? -17.883 -5.276 -2.139 1.00 91.00 89 PHE A C 1
ATOM 722 O O . PHE A 1 89 ? -17.590 -4.270 -2.780 1.00 91.00 89 PHE A O 1
ATOM 729 N N . ASN A 1 90 ? -17.763 -6.497 -2.648 1.00 85.56 90 ASN A N 1
ATOM 730 C CA . ASN A 1 90 ? -17.427 -6.751 -4.041 1.00 85.56 90 ASN A CA 1
ATOM 731 C C . ASN A 1 90 ? -18.443 -7.759 -4.587 1.00 85.56 90 ASN A C 1
ATOM 733 O O . ASN A 1 90 ? -18.453 -8.924 -4.179 1.00 85.56 90 ASN A O 1
ATOM 737 N N . SER A 1 91 ? -19.326 -7.306 -5.479 1.00 72.56 91 SER A N 1
ATOM 738 C CA . SER A 1 91 ? -20.135 -8.208 -6.293 1.00 72.56 91 SER A CA 1
ATOM 739 C C . SER A 1 91 ? -19.205 -8.885 -7.301 1.00 72.56 91 SER A C 1
ATOM 741 O O . SER A 1 91 ? -18.419 -8.221 -7.969 1.00 72.56 91 SER A O 1
ATOM 743 N N . ARG A 1 92 ? -19.246 -10.221 -7.355 1.00 61.19 92 ARG A N 1
ATOM 744 C CA . ARG A 1 92 ? -18.350 -11.073 -8.157 1.00 61.19 92 ARG A CA 1
ATOM 745 C C . ARG A 1 92 ? -17.928 -10.442 -9.497 1.00 61.19 92 ARG A C 1
ATOM 747 O O . ARG A 1 92 ? -18.754 -10.309 -10.390 1.00 61.19 92 ARG A O 1
ATOM 754 N N . ALA A 1 93 ? -16.623 -10.179 -9.601 1.00 50.78 93 ALA A N 1
ATOM 755 C CA . ALA A 1 93 ? -15.772 -10.200 -10.794 1.00 50.78 93 ALA A CA 1
ATOM 756 C C . ALA A 1 93 ? -16.382 -9.650 -12.099 1.00 50.78 93 ALA A C 1
ATOM 758 O O . ALA A 1 93 ? -17.020 -10.380 -12.857 1.00 50.78 93 ALA A O 1
ATOM 759 N N . LEU A 1 94 ? -16.051 -8.402 -12.440 1.00 41.44 94 LEU A N 1
ATOM 760 C CA . LEU A 1 94 ? -15.922 -8.043 -13.852 1.00 41.44 94 LEU A CA 1
ATOM 761 C C . LEU A 1 94 ? -14.606 -8.648 -14.366 1.00 41.44 94 LEU A C 1
ATOM 763 O O . LEU A 1 94 ? -13.538 -8.191 -13.968 1.00 41.44 94 LEU A O 1
ATOM 767 N N . SER A 1 95 ? -14.771 -9.724 -15.150 1.00 41.56 95 SER A N 1
ATOM 768 C CA . SER A 1 95 ? -13.878 -10.328 -16.165 1.00 41.56 95 SER A CA 1
ATOM 769 C C . SER A 1 95 ? -12.367 -10.263 -15.944 1.00 41.56 95 SER A C 1
ATOM 771 O O . SER A 1 95 ? -11.795 -9.171 -16.159 1.00 41.56 95 SER A O 1
#

Sequence (95 aa):
MNFKLSPNFGSYRATGHSFKIFLTWSTIVKPCEEIPNHSLRFSFIPFDKLQRHGKYVFLDVIGEIVGMNDLKEITIRNAPSKLLNVQLFNSRALS

Organism: NCBI:txid1240361

Secondary structure (DSSP, 8-state):
--SEEEE--SS--SS--SEEEE--TT------SS-TTGGGS--B--GGGGGGS-TT---B---EEEEEPPPEEEEETTEEEEE--EEEE--S---

Radius of gyration: 18.49 Å; chains: 1; bounding box: 43×35×42 Å